Protein AF-A0A7Z8PF73-F1 (afdb_monomer_lite)

pLDDT: mean 78.47, std 12.2, range [41.28, 95.12]

Sequence (136 aa):
MMARQTVSKVTDDDETKKNVRNLKRTASNAASKGEDVADLAYEELLEQFNALKEDFAALSDSLAKAGKQGAEDVAESARQTGRRAAAKANESAEYAVDQVESTLEEAENFARKRPGTALGIAAGAGFLLALVMSRR

Radius of gyration: 37.32 Å; chains: 1; bounding box: 45×56×115 Å

Secondary structure (DSSP, 8-state):
----SSSSTTHHHHHHHHHHHHHHHHHHHHHHHHHHHHHHHHHHHHHHHHHHHHHHHHHHHHHHHHHHHHHHHHHHHHHHHHHHHHHHHHHHGGGSSTTHHHHHHHHHHHHHH-HHHHHHHHHHHHHHHHHHHTT-

Foldseek 3Di:
DDDDDDPPPPVVVVVVVVVVVVVVVVVVVVVVVVVVVVVVVVVVVVVVVVVVVVVVVVVVVVCVVVVVVVCVVVVVVCVVVVVVCVVVCVVCVVPPPVVVPVVVVVLVVCCVVCVPVNVVVVVVVVVVVCVVVVVD

Structure (mmCIF, N/CA/C/O backbone):
data_AF-A0A7Z8PF73-F1
#
_entry.id   AF-A0A7Z8PF73-F1
#
loop_
_atom_site.group_PDB
_atom_site.id
_atom_site.type_symbol
_atom_site.label_atom_id
_atom_site.label_alt_id
_atom_site.label_comp_id
_atom_site.label_asym_id
_atom_site.label_entity_id
_atom_site.label_seq_id
_atom_site.pdbx_PDB_ins_code
_atom_site.Cartn_x
_atom_site.Cartn_y
_atom_site.Cartn_z
_atom_site.occupancy
_atom_site.B_iso_or_equiv
_atom_site.auth_seq_id
_atom_site.auth_comp_id
_atom_site.auth_asym_id
_atom_site.auth_atom_id
_atom_site.pdbx_PDB_model_num
ATOM 1 N N . MET A 1 1 ? 10.972 35.614 -87.950 1.00 41.28 1 MET A N 1
ATOM 2 C CA . MET A 1 1 ? 10.347 35.729 -86.614 1.00 41.28 1 MET A CA 1
ATOM 3 C C . MET A 1 1 ? 10.219 34.332 -86.016 1.00 41.28 1 MET A C 1
ATOM 5 O O . MET A 1 1 ? 9.686 33.466 -86.686 1.00 41.28 1 MET A O 1
ATOM 9 N N . MET A 1 2 ? 10.704 34.160 -84.779 1.00 46.75 2 MET A N 1
ATOM 10 C CA . MET A 1 2 ? 10.283 33.145 -83.793 1.00 46.75 2 MET A CA 1
ATOM 11 C C . MET A 1 2 ? 10.682 31.668 -84.015 1.00 46.75 2 MET A C 1
ATOM 13 O O . MET A 1 2 ? 9.840 30.807 -84.237 1.00 46.75 2 MET A O 1
ATOM 17 N N . ALA A 1 3 ? 11.967 31.356 -83.809 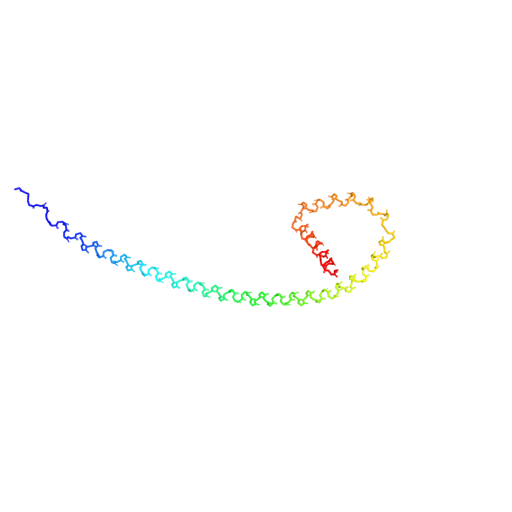1.00 49.75 3 ALA A N 1
ATOM 18 C CA . ALA A 1 3 ? 12.442 30.020 -83.430 1.00 49.75 3 ALA A CA 1
ATOM 19 C C . ALA A 1 3 ? 12.792 30.018 -81.927 1.00 49.75 3 ALA A C 1
ATOM 21 O O . ALA A 1 3 ? 13.917 30.333 -81.549 1.00 49.75 3 ALA A O 1
ATOM 22 N N . ARG A 1 4 ? 11.813 29.745 -81.054 1.00 50.09 4 ARG A N 1
ATOM 23 C CA . ARG A 1 4 ? 12.003 29.584 -79.596 1.00 50.09 4 ARG A CA 1
ATOM 24 C C . ARG A 1 4 ? 10.865 28.747 -78.991 1.00 50.09 4 ARG A C 1
ATOM 26 O O . ARG A 1 4 ? 10.029 29.300 -78.291 1.00 50.09 4 ARG A O 1
ATOM 33 N N . GLN A 1 5 ? 10.789 27.434 -79.244 1.00 53.91 5 GLN A N 1
ATOM 34 C CA . GLN A 1 5 ? 9.903 26.590 -78.412 1.00 53.91 5 GLN A CA 1
ATOM 35 C C . GLN A 1 5 ? 10.165 25.074 -78.406 1.00 53.91 5 GLN A C 1
ATOM 37 O O . GLN A 1 5 ? 9.237 24.299 -78.205 1.00 53.91 5 GLN A O 1
ATOM 42 N N . THR A 1 6 ? 11.400 24.605 -78.599 1.00 48.41 6 THR A N 1
ATOM 43 C CA . THR A 1 6 ? 11.674 23.148 -78.565 1.00 48.41 6 THR A CA 1
ATOM 44 C C . THR A 1 6 ? 12.787 22.719 -77.610 1.00 48.41 6 THR A C 1
ATOM 46 O O . THR A 1 6 ? 12.909 21.531 -77.340 1.00 48.41 6 THR A O 1
ATOM 49 N N . VAL A 1 7 ? 13.540 23.649 -77.013 1.00 49.88 7 VAL A N 1
ATOM 50 C CA . VAL A 1 7 ? 14.694 23.313 -76.149 1.00 49.88 7 VAL A CA 1
ATOM 51 C C . VAL A 1 7 ? 14.331 23.181 -74.657 1.00 49.88 7 VAL A C 1
ATOM 53 O O . VAL A 1 7 ? 15.110 22.638 -73.891 1.00 49.88 7 VAL A O 1
ATOM 56 N N . SER A 1 8 ? 13.132 23.592 -74.222 1.00 49.97 8 SER A N 1
ATOM 57 C CA . SER A 1 8 ? 12.786 23.606 -72.785 1.00 49.97 8 SER A CA 1
ATOM 58 C C . SER A 1 8 ? 12.287 22.269 -72.216 1.00 49.97 8 SER A C 1
ATOM 60 O O . SER A 1 8 ? 12.318 22.097 -71.008 1.00 49.97 8 SER A O 1
ATOM 62 N N . LYS A 1 9 ? 11.811 21.321 -73.040 1.00 51.22 9 LYS A N 1
ATOM 63 C CA . LYS A 1 9 ? 11.143 20.094 -72.542 1.00 51.22 9 LYS A CA 1
ATOM 64 C C . LYS A 1 9 ? 12.068 18.901 -72.276 1.00 51.22 9 LYS A C 1
ATOM 66 O O . LYS A 1 9 ? 11.644 17.962 -71.617 1.00 51.22 9 LYS A O 1
ATOM 71 N N . VAL A 1 10 ? 13.301 18.909 -72.788 1.00 51.28 10 VAL A N 1
ATOM 72 C CA . VAL A 1 10 ? 14.234 17.767 -72.654 1.00 51.28 10 VAL A CA 1
ATOM 73 C C . VAL A 1 10 ? 15.101 17.884 -71.392 1.00 51.28 10 VAL A C 1
ATOM 75 O O . VAL A 1 10 ? 15.525 16.875 -70.844 1.00 51.28 10 VAL A O 1
ATOM 78 N N . THR A 1 11 ? 15.314 19.099 -70.881 1.00 54.81 11 THR A N 1
ATOM 79 C CA . THR A 1 11 ? 16.119 19.373 -69.677 1.00 54.81 11 THR A CA 1
ATOM 80 C C . THR A 1 11 ? 15.361 19.212 -68.356 1.00 54.81 11 THR A C 1
ATOM 82 O O . THR A 1 11 ? 15.981 18.864 -67.356 1.00 54.81 11 THR A O 1
ATOM 85 N N . ASP A 1 12 ? 14.037 19.390 -68.340 1.00 56.31 12 ASP A N 1
ATOM 86 C CA . ASP A 1 12 ? 13.214 19.243 -67.124 1.00 56.31 12 ASP A CA 1
ATOM 87 C C . ASP A 1 12 ? 13.121 17.784 -66.640 1.00 56.31 12 ASP A C 1
ATOM 89 O O . ASP A 1 12 ? 13.087 17.499 -65.441 1.00 56.31 12 ASP A O 1
ATOM 93 N N . ASP A 1 13 ? 13.121 16.824 -67.565 1.00 60.72 13 ASP A N 1
ATOM 94 C CA . ASP A 1 13 ? 12.825 15.423 -67.255 1.00 60.72 13 ASP A CA 1
ATOM 95 C C . ASP A 1 13 ? 14.000 14.706 -66.554 1.00 60.72 13 ASP A C 1
ATOM 97 O O . ASP A 1 13 ? 13.798 13.813 -65.727 1.00 60.72 13 ASP A O 1
ATOM 101 N N . ASP A 1 14 ? 15.240 15.120 -66.831 1.00 62.41 14 ASP A N 1
ATOM 102 C CA . ASP A 1 14 ? 16.452 14.535 -66.241 1.00 62.41 14 ASP A CA 1
ATOM 103 C C . ASP A 1 14 ? 16.793 15.101 -64.855 1.00 62.41 14 ASP A C 1
ATOM 105 O O . ASP A 1 14 ? 17.232 14.346 -63.977 1.00 62.41 14 ASP A O 1
ATOM 109 N N . GLU A 1 15 ? 16.561 16.395 -64.611 1.00 64.12 15 GLU A N 1
ATOM 110 C CA . GLU A 1 15 ? 16.687 16.973 -63.266 1.00 64.12 15 GLU A CA 1
ATOM 111 C C . GLU A 1 15 ? 15.605 16.433 -62.334 1.00 64.12 15 GLU A C 1
ATOM 113 O O . GLU A 1 15 ? 15.910 16.003 -61.219 1.00 64.12 15 GLU A O 1
ATOM 118 N N . THR A 1 16 ? 14.365 16.325 -62.817 1.00 69.12 16 THR A N 1
ATOM 119 C CA . THR A 1 16 ? 13.260 15.752 -62.040 1.00 69.12 16 THR A CA 1
ATOM 120 C C . THR A 1 16 ? 13.555 14.293 -61.665 1.00 69.12 16 THR A C 1
ATOM 122 O O . THR A 1 16 ? 13.428 13.912 -60.500 1.00 69.12 16 THR A O 1
ATOM 125 N N . LYS A 1 17 ? 14.073 13.470 -62.592 1.00 72.44 17 LYS A N 1
ATOM 126 C CA . LYS A 1 17 ? 14.476 12.074 -62.306 1.00 72.44 17 LYS A CA 1
ATOM 127 C C . LYS A 1 17 ? 15.661 11.959 -61.347 1.00 72.44 17 LYS A C 1
ATOM 129 O O . LYS A 1 17 ? 15.772 10.960 -60.627 1.00 72.44 17 LYS A O 1
ATOM 134 N N . LYS A 1 18 ? 16.589 12.920 -61.349 1.00 74.19 18 LYS A N 1
ATOM 135 C CA . LYS A 1 18 ? 17.702 12.963 -60.384 1.00 74.19 18 LYS A CA 1
ATOM 136 C C . LYS A 1 18 ? 17.206 13.374 -58.998 1.00 74.19 18 LYS A C 1
ATOM 138 O O . LYS A 1 18 ? 17.524 12.693 -58.025 1.00 74.19 18 LYS A O 1
ATOM 143 N N . ASN A 1 19 ? 16.353 14.390 -58.919 1.00 75.56 19 ASN A N 1
ATOM 144 C CA . ASN A 1 19 ? 15.776 14.877 -57.669 1.00 75.56 19 ASN A CA 1
ATOM 145 C C . ASN A 1 19 ? 14.888 13.816 -57.007 1.00 75.56 19 ASN A C 1
ATOM 147 O O . ASN A 1 19 ? 15.044 13.547 -55.820 1.00 75.56 19 ASN A O 1
ATOM 151 N N . VAL A 1 20 ? 14.053 13.114 -57.779 1.00 76.06 20 VAL A N 1
ATOM 152 C CA . VAL A 1 20 ? 13.227 11.998 -57.281 1.00 76.06 20 VAL A CA 1
ATOM 153 C C . VAL A 1 20 ? 14.084 10.833 -56.772 1.00 76.06 20 VAL A C 1
ATOM 155 O O . VAL A 1 20 ? 13.771 10.244 -55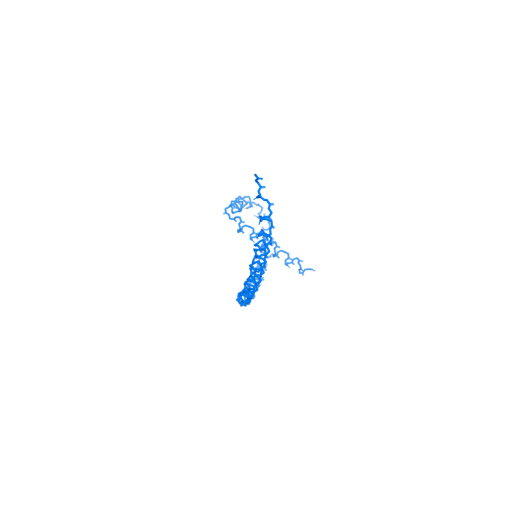.738 1.00 76.06 20 VAL A O 1
ATOM 158 N N . ARG A 1 21 ? 15.200 10.504 -57.439 1.00 78.50 21 ARG A N 1
ATOM 159 C CA . ARG A 1 21 ? 16.131 9.465 -56.956 1.00 78.50 21 ARG A CA 1
ATOM 160 C C . ARG A 1 21 ? 16.846 9.867 -55.672 1.00 78.50 21 ARG A C 1
ATOM 162 O O . ARG A 1 21 ? 16.991 9.027 -54.786 1.00 78.50 21 ARG A O 1
ATOM 169 N N . ASN A 1 22 ? 17.264 11.123 -55.564 1.00 81.06 22 ASN A N 1
ATOM 170 C CA . ASN A 1 22 ? 17.891 11.640 -54.353 1.00 81.06 22 ASN A CA 1
ATOM 171 C C . ASN A 1 22 ? 16.892 11.643 -53.196 1.00 81.06 22 ASN A C 1
ATOM 173 O O . ASN A 1 22 ? 17.206 11.099 -52.147 1.00 81.06 22 ASN A O 1
ATOM 177 N N . LEU A 1 23 ? 15.661 12.110 -53.414 1.00 76.81 23 LEU A N 1
ATOM 178 C CA . LEU A 1 23 ? 14.583 12.048 -52.422 1.00 76.81 23 LEU A CA 1
ATOM 179 C C . LEU A 1 23 ? 14.274 10.611 -51.995 1.00 76.81 23 LEU A C 1
ATOM 181 O O . LEU A 1 23 ? 14.159 10.350 -50.803 1.00 76.81 23 LEU A O 1
ATOM 185 N N . LYS A 1 24 ? 14.213 9.658 -52.934 1.00 77.00 24 LYS A N 1
ATOM 186 C CA . LYS A 1 24 ? 14.009 8.240 -52.610 1.00 77.00 24 LYS A CA 1
ATOM 187 C C . LYS A 1 24 ? 15.156 7.667 -51.771 1.00 77.00 24 LYS A C 1
ATOM 189 O O . LYS A 1 24 ? 14.896 6.905 -50.847 1.00 77.00 24 LYS A O 1
ATOM 194 N N . ARG A 1 25 ? 16.413 8.040 -52.048 1.00 81.12 25 ARG A N 1
ATOM 195 C CA . ARG A 1 25 ? 17.568 7.633 -51.224 1.00 81.12 25 ARG A CA 1
ATOM 196 C C . ARG A 1 25 ? 17.538 8.282 -49.846 1.00 81.12 25 ARG A C 1
ATOM 198 O O . ARG A 1 25 ? 17.761 7.588 -48.865 1.00 81.12 25 ARG A O 1
ATOM 205 N N . THR A 1 26 ? 17.232 9.572 -49.751 1.00 78.44 26 THR A N 1
ATOM 206 C CA . THR A 1 26 ? 17.151 10.272 -48.463 1.00 78.44 26 THR A CA 1
ATOM 207 C C . THR A 1 26 ? 15.999 9.737 -47.616 1.00 78.44 26 THR A C 1
ATOM 209 O O . THR A 1 26 ? 16.186 9.515 -46.427 1.00 78.44 26 THR A O 1
ATOM 212 N N . ALA A 1 27 ? 14.848 9.441 -48.225 1.00 75.56 27 ALA A N 1
ATOM 213 C CA . ALA A 1 27 ? 13.721 8.794 -47.559 1.00 75.56 27 ALA A CA 1
ATOM 214 C C . ALA A 1 27 ? 14.061 7.365 -47.112 1.00 75.56 27 ALA A C 1
ATOM 216 O O . ALA A 1 27 ? 13.760 7.000 -45.984 1.00 75.56 27 ALA A O 1
ATOM 217 N N . SER A 1 28 ? 14.745 6.580 -47.951 1.00 79.50 28 SER A N 1
ATOM 218 C CA . SER A 1 28 ? 15.200 5.232 -47.585 1.00 79.50 28 SER A CA 1
ATOM 219 C C . SER A 1 28 ? 16.205 5.254 -46.432 1.00 79.50 28 SER A C 1
ATOM 221 O O . SER A 1 28 ? 16.110 4.426 -45.538 1.00 79.50 28 SER A O 1
ATOM 223 N N . ASN A 1 29 ? 17.137 6.208 -46.431 1.00 81.88 29 ASN A N 1
ATOM 224 C CA . ASN A 1 29 ? 18.138 6.354 -45.373 1.00 81.88 29 ASN A CA 1
ATOM 225 C C . ASN A 1 29 ? 17.539 6.910 -44.071 1.00 81.88 29 ASN A C 1
ATOM 227 O O . ASN A 1 29 ? 18.029 6.608 -42.987 1.00 81.88 29 ASN A O 1
ATOM 231 N N . ALA A 1 30 ? 16.513 7.762 -44.168 1.00 70.94 30 ALA A N 1
ATOM 232 C CA . ALA A 1 30 ? 15.774 8.258 -43.011 1.00 70.94 30 ALA A CA 1
ATOM 233 C C . ALA A 1 30 ? 14.885 7.162 -42.408 1.00 70.94 30 ALA A C 1
ATOM 235 O O . ALA A 1 30 ? 14.804 7.063 -41.189 1.00 70.94 30 ALA A O 1
ATOM 236 N N . ALA A 1 31 ? 14.273 6.321 -43.248 1.00 74.50 31 ALA A N 1
ATOM 237 C CA . ALA A 1 31 ? 13.508 5.161 -42.808 1.00 74.50 31 ALA A CA 1
ATOM 238 C C . ALA A 1 31 ? 14.406 4.132 -42.106 1.00 74.50 31 ALA A C 1
ATOM 240 O O . ALA A 1 31 ? 14.094 3.745 -40.988 1.00 74.50 31 ALA A O 1
ATOM 241 N N . SER A 1 32 ? 15.558 3.780 -42.692 1.00 77.06 32 SER A N 1
ATOM 242 C CA . SER A 1 32 ? 16.490 2.828 -42.073 1.00 77.06 32 SER A CA 1
ATOM 243 C C . SER A 1 32 ? 17.073 3.354 -40.758 1.00 77.06 32 SER A C 1
ATOM 245 O O . SER A 1 32 ? 17.088 2.638 -39.770 1.00 77.06 32 SER A O 1
ATOM 247 N N . LYS A 1 33 ? 17.460 4.638 -40.689 1.00 78.38 33 LYS A N 1
ATOM 248 C CA . LYS A 1 33 ? 17.891 5.249 -39.419 1.00 78.38 33 LYS A CA 1
ATOM 249 C C . LYS A 1 33 ? 16.779 5.307 -38.373 1.00 78.38 33 LYS A C 1
ATOM 251 O O . LYS A 1 33 ? 17.079 5.270 -37.189 1.00 78.38 33 LYS A O 1
ATOM 256 N N . GLY A 1 34 ? 15.526 5.482 -38.790 1.00 70.19 34 GLY A N 1
ATOM 257 C CA . GLY A 1 34 ? 14.385 5.483 -37.877 1.00 70.19 34 GLY A CA 1
ATOM 258 C C . GLY A 1 34 ? 14.134 4.104 -37.268 1.00 70.19 34 GLY A C 1
ATOM 259 O O . GLY A 1 34 ? 13.837 4.022 -36.082 1.00 70.19 34 GLY A O 1
ATOM 260 N N . GLU A 1 35 ? 14.302 3.050 -38.066 1.00 73.75 35 GLU A N 1
ATOM 261 C CA . GLU A 1 35 ? 14.221 1.650 -37.636 1.00 73.75 35 GLU A CA 1
ATOM 262 C C . GLU A 1 35 ? 15.370 1.299 -36.679 1.00 73.75 35 GLU A C 1
ATOM 264 O O . GLU A 1 35 ? 15.108 0.900 -35.549 1.00 73.75 35 GLU A O 1
ATOM 269 N N . ASP A 1 36 ? 16.617 1.621 -37.042 1.00 76.75 36 ASP A N 1
ATOM 270 C CA . ASP A 1 36 ? 17.789 1.398 -36.180 1.00 76.75 36 ASP A CA 1
ATOM 271 C C . ASP A 1 36 ? 17.669 2.131 -34.826 1.00 76.75 36 ASP A C 1
ATOM 273 O O . ASP A 1 36 ? 18.055 1.613 -33.782 1.00 76.75 36 ASP A O 1
ATOM 277 N N . VAL A 1 37 ? 17.127 3.357 -34.814 1.00 73.94 37 VAL A N 1
ATOM 278 C CA . VAL A 1 37 ? 16.926 4.135 -33.577 1.00 73.94 37 VAL A CA 1
ATOM 279 C C . VAL A 1 37 ? 15.793 3.561 -32.724 1.00 73.94 37 VAL A C 1
ATOM 281 O O . VAL A 1 37 ? 15.886 3.602 -31.498 1.00 73.94 37 VAL A O 1
ATOM 284 N N . ALA A 1 38 ? 14.732 3.039 -33.342 1.00 73.06 38 ALA A N 1
ATOM 285 C CA . ALA A 1 38 ? 13.635 2.403 -32.620 1.00 73.06 38 ALA A CA 1
ATOM 286 C C . ALA A 1 38 ? 14.080 1.086 -31.968 1.00 73.06 38 ALA A C 1
ATOM 288 O O . ALA A 1 38 ? 13.729 0.845 -30.814 1.00 73.06 38 ALA A O 1
ATOM 289 N N . ASP A 1 39 ? 14.893 0.292 -32.665 1.00 75.06 39 ASP A N 1
ATOM 290 C CA . ASP A 1 39 ? 15.447 -0.955 -32.135 1.00 75.06 39 ASP A CA 1
ATOM 291 C C . ASP A 1 39 ? 16.422 -0.690 -30.979 1.00 75.06 39 ASP A C 1
ATOM 293 O O . ASP A 1 39 ? 16.279 -1.289 -29.913 1.00 75.06 39 ASP A O 1
ATOM 297 N N . LEU A 1 40 ? 17.327 0.289 -31.120 1.00 73.81 40 LEU A N 1
ATOM 298 C CA . LEU A 1 40 ? 18.231 0.699 -30.034 1.00 73.81 40 LEU A CA 1
ATOM 299 C C . LEU A 1 40 ? 17.468 1.223 -28.806 1.00 73.81 40 LEU A C 1
ATOM 301 O O . LEU A 1 40 ? 17.807 0.884 -27.673 1.00 73.81 40 LEU A O 1
ATOM 305 N N . ALA A 1 41 ? 16.417 2.024 -29.014 1.00 74.62 41 ALA A N 1
ATOM 306 C CA . ALA A 1 41 ? 15.589 2.533 -27.922 1.00 74.62 41 ALA A CA 1
ATOM 307 C C . ALA A 1 41 ? 14.782 1.419 -27.234 1.00 74.62 41 ALA A C 1
ATOM 309 O O . ALA A 1 41 ? 14.566 1.474 -26.024 1.00 74.62 41 ALA A O 1
ATOM 310 N N . TYR A 1 42 ? 14.330 0.410 -27.983 1.00 78.56 42 TYR A N 1
ATOM 311 C CA . TYR A 1 42 ? 13.615 -0.738 -27.433 1.00 78.56 42 TYR A CA 1
ATOM 312 C C . TYR A 1 42 ? 14.540 -1.662 -26.629 1.00 78.56 42 TYR A C 1
ATOM 314 O O . TYR A 1 42 ? 14.159 -2.097 -25.540 1.00 78.56 42 TYR A O 1
ATOM 322 N N . GLU A 1 43 ? 15.758 -1.919 -27.116 1.00 78.44 43 GLU A N 1
ATOM 323 C CA . GLU A 1 43 ? 16.776 -2.679 -26.380 1.00 78.44 43 GLU A CA 1
ATOM 324 C C . GLU A 1 43 ? 17.170 -1.982 -25.069 1.00 78.44 43 GLU A C 1
ATOM 326 O O . GLU A 1 43 ? 17.172 -2.626 -24.018 1.00 78.44 43 GLU A O 1
ATOM 331 N N . GLU A 1 44 ? 17.396 -0.664 -25.089 1.00 77.25 44 GLU A N 1
ATOM 332 C CA . GLU A 1 44 ? 17.720 0.109 -23.882 1.00 77.25 44 GLU A CA 1
ATOM 333 C C . GLU A 1 44 ? 16.556 0.113 -22.870 1.00 77.25 44 GLU A C 1
ATOM 335 O O . GLU A 1 44 ? 16.761 -0.055 -21.664 1.00 77.25 44 GLU A O 1
ATOM 340 N N . LEU A 1 45 ? 15.310 0.240 -23.342 1.00 78.19 45 LEU A N 1
ATOM 341 C CA . LEU A 1 45 ? 14.127 0.206 -22.477 1.00 78.19 45 LEU A CA 1
ATOM 342 C C . LEU A 1 45 ? 13.914 -1.180 -21.849 1.00 78.19 45 LEU A C 1
ATOM 344 O O . LEU A 1 45 ? 13.497 -1.276 -20.694 1.00 78.19 45 LEU A O 1
ATOM 348 N N . LEU A 1 46 ? 14.202 -2.256 -22.590 1.00 81.75 46 LEU A N 1
ATOM 349 C CA . LEU A 1 46 ? 14.164 -3.624 -22.073 1.00 81.75 46 LEU A CA 1
ATOM 350 C C . LEU A 1 46 ? 15.225 -3.849 -20.998 1.00 81.75 46 LEU A C 1
ATOM 352 O O . LEU A 1 46 ? 14.926 -4.472 -19.980 1.00 81.75 46 LEU A O 1
ATOM 356 N N . GLU A 1 47 ? 16.441 -3.343 -21.196 1.00 82.50 47 GLU A N 1
ATOM 357 C CA . GLU A 1 47 ? 17.512 -3.436 -20.203 1.00 82.50 47 GLU A CA 1
ATOM 358 C C . GLU A 1 47 ? 17.125 -2.712 -18.904 1.00 82.50 47 GLU A C 1
ATOM 360 O O . GLU A 1 47 ? 17.182 -3.299 -17.820 1.00 82.50 47 GLU A O 1
ATOM 365 N N . GLN A 1 48 ? 16.601 -1.486 -19.009 1.00 74.69 48 GLN A N 1
ATOM 366 C CA . GLN A 1 48 ? 16.127 -0.711 -17.857 1.00 74.69 48 GLN A CA 1
ATOM 367 C C . GLN A 1 48 ? 14.908 -1.344 -17.172 1.00 74.69 48 GLN A C 1
ATOM 369 O O . GLN A 1 48 ? 14.814 -1.357 -15.944 1.00 74.69 48 GLN A O 1
ATOM 374 N N . PHE A 1 49 ? 13.972 -1.901 -17.942 1.00 85.31 49 PHE A N 1
ATOM 375 C CA . PHE A 1 49 ? 12.820 -2.611 -17.395 1.00 85.31 49 PHE A CA 1
ATOM 376 C C . PHE A 1 49 ? 13.236 -3.890 -16.662 1.00 85.31 49 PHE A C 1
ATOM 378 O O . PHE A 1 49 ? 12.679 -4.202 -15.610 1.00 85.31 49 PHE A O 1
ATOM 385 N N . ASN A 1 50 ? 14.224 -4.619 -17.185 1.00 81.06 50 ASN A N 1
ATOM 386 C CA . ASN A 1 50 ? 14.759 -5.808 -16.531 1.00 81.06 50 ASN A CA 1
ATOM 387 C C . ASN A 1 50 ? 15.445 -5.458 -15.205 1.00 81.06 50 ASN A C 1
ATOM 389 O O . ASN A 1 50 ? 15.166 -6.122 -14.207 1.00 81.06 50 ASN A O 1
ATOM 393 N N . ALA A 1 51 ? 16.240 -4.385 -15.167 1.00 83.31 51 ALA A N 1
ATOM 394 C CA . ALA A 1 51 ? 16.831 -3.881 -13.927 1.00 83.31 51 ALA A CA 1
ATOM 395 C C . ALA A 1 51 ? 15.749 -3.466 -12.909 1.00 83.31 51 ALA A C 1
ATOM 397 O O . ALA A 1 51 ? 15.759 -3.911 -11.764 1.00 83.31 51 ALA A O 1
ATOM 398 N N . LEU A 1 52 ? 14.737 -2.705 -13.344 1.00 88.00 52 LEU A N 1
ATOM 399 C CA . LEU A 1 52 ? 13.627 -2.291 -12.481 1.00 88.00 52 LEU A CA 1
ATOM 400 C C . LEU A 1 52 ? 12.813 -3.483 -11.959 1.00 88.00 52 LEU A C 1
ATOM 402 O O . LEU A 1 52 ? 12.350 -3.474 -10.820 1.00 88.00 52 LEU A O 1
ATOM 406 N N . LYS A 1 53 ? 12.616 -4.514 -12.783 1.00 89.25 53 LYS A N 1
ATOM 407 C CA . LYS A 1 53 ? 11.932 -5.748 -12.387 1.00 89.25 53 LYS A CA 1
ATOM 408 C C . LYS A 1 53 ? 12.715 -6.492 -11.308 1.00 89.25 53 LYS A C 1
ATOM 410 O O . LYS A 1 53 ? 12.093 -7.026 -10.391 1.00 89.25 53 LYS A O 1
ATOM 415 N N . GLU A 1 54 ? 14.038 -6.544 -11.419 1.00 85.69 54 GLU A N 1
ATOM 416 C CA . GLU A 1 54 ? 14.904 -7.166 -10.417 1.00 85.69 54 GLU A CA 1
ATOM 417 C C . GLU A 1 54 ? 14.840 -6.409 -9.084 1.00 85.69 54 GLU A C 1
ATOM 419 O O . GLU A 1 54 ? 14.549 -7.014 -8.049 1.00 85.69 54 GLU A O 1
ATOM 424 N N . ASP A 1 55 ? 14.963 -5.081 -9.119 1.00 87.44 55 ASP A N 1
ATOM 425 C CA . ASP A 1 55 ? 14.831 -4.227 -7.933 1.00 87.44 55 ASP A CA 1
ATOM 426 C C . ASP A 1 55 ? 13.441 -4.341 -7.294 1.00 87.44 55 ASP A C 1
ATOM 428 O O . ASP A 1 55 ? 13.295 -4.463 -6.074 1.00 87.44 55 ASP A O 1
ATOM 432 N N . PHE A 1 56 ? 12.391 -4.357 -8.118 1.00 88.50 56 PHE A N 1
ATOM 433 C CA . PHE A 1 56 ? 11.019 -4.529 -7.655 1.00 88.50 56 PHE A CA 1
ATOM 434 C C . PHE A 1 56 ? 10.793 -5.912 -7.038 1.00 88.50 56 PHE A C 1
ATOM 436 O O . PHE A 1 56 ? 10.077 -6.025 -6.040 1.00 88.50 56 PHE A O 1
ATOM 443 N N . ALA A 1 57 ? 11.406 -6.964 -7.589 1.00 89.12 57 ALA A N 1
ATOM 444 C CA . ALA A 1 57 ? 11.350 -8.305 -7.021 1.00 89.12 57 ALA A CA 1
ATOM 445 C C . ALA A 1 57 ? 12.061 -8.364 -5.662 1.00 89.12 57 ALA A C 1
ATOM 447 O O . ALA A 1 57 ? 11.500 -8.910 -4.712 1.00 89.12 57 ALA A O 1
ATOM 448 N N . ALA A 1 58 ? 13.237 -7.745 -5.536 1.00 88.75 58 ALA A N 1
ATOM 449 C CA . ALA A 1 58 ? 13.974 -7.668 -4.276 1.00 88.75 58 ALA A CA 1
ATOM 450 C C . ALA A 1 58 ? 13.206 -6.879 -3.198 1.00 88.75 58 ALA A C 1
ATOM 452 O O . ALA A 1 58 ? 13.116 -7.308 -2.039 1.00 88.75 58 ALA A O 1
ATOM 453 N N . LEU A 1 59 ? 12.591 -5.754 -3.578 1.00 91.50 59 LEU A N 1
ATOM 454 C CA . LEU A 1 59 ? 11.742 -4.965 -2.687 1.00 91.50 59 LEU A CA 1
ATOM 455 C C . LEU A 1 59 ? 10.482 -5.738 -2.280 1.00 91.50 59 LEU A C 1
ATOM 457 O O . LEU A 1 59 ? 10.123 -5.749 -1.103 1.00 91.50 59 LEU A O 1
ATOM 461 N N . SER A 1 60 ? 9.833 -6.409 -3.231 1.00 90.06 60 SER A N 1
ATOM 462 C CA . SER A 1 60 ? 8.632 -7.213 -2.982 1.00 90.06 60 SER A CA 1
ATOM 463 C C . SER A 1 60 ? 8.921 -8.400 -2.069 1.00 90.06 60 SER A C 1
ATOM 465 O O . SER A 1 60 ? 8.130 -8.668 -1.171 1.00 90.06 60 SER A O 1
ATOM 467 N N . ASP A 1 61 ? 10.053 -9.083 -2.243 1.00 89.75 61 ASP A N 1
ATOM 468 C CA . ASP A 1 61 ? 10.476 -10.179 -1.365 1.00 89.75 61 ASP A CA 1
ATOM 469 C C . ASP A 1 61 ? 10.775 -9.673 0.053 1.00 89.75 61 ASP A C 1
ATOM 471 O O . ASP A 1 61 ? 10.334 -10.263 1.041 1.00 89.75 61 ASP A O 1
ATOM 475 N N . SER A 1 62 ? 11.440 -8.522 0.169 1.00 88.81 62 SER A N 1
ATOM 476 C CA . SER A 1 62 ? 11.690 -7.872 1.461 1.00 88.81 62 SER A CA 1
ATOM 477 C C . SER A 1 62 ? 10.385 -7.474 2.155 1.00 88.81 62 SER A C 1
ATOM 479 O O . SER A 1 62 ? 10.203 -7.742 3.344 1.00 88.81 62 SER A O 1
ATOM 481 N N . LEU A 1 63 ? 9.445 -6.895 1.406 1.00 89.81 63 LEU A N 1
ATOM 482 C CA . LEU A 1 63 ? 8.125 -6.528 1.904 1.00 89.81 63 LEU A CA 1
ATOM 483 C C . LEU A 1 63 ? 7.289 -7.760 2.266 1.00 89.81 63 LEU A C 1
ATOM 485 O O . LEU A 1 63 ? 6.590 -7.742 3.274 1.00 89.81 63 LEU A O 1
ATOM 489 N N . ALA A 1 64 ? 7.381 -8.846 1.498 1.00 88.00 64 ALA A N 1
ATOM 490 C CA . ALA A 1 64 ? 6.705 -10.103 1.793 1.00 88.00 64 ALA A CA 1
ATOM 491 C C . ALA A 1 64 ? 7.262 -10.751 3.067 1.00 88.00 64 ALA A C 1
ATOM 493 O O . ALA A 1 64 ? 6.492 -11.221 3.903 1.00 88.00 64 ALA A O 1
ATOM 494 N N . LYS A 1 65 ? 8.586 -10.733 3.259 1.00 87.31 65 LYS A N 1
ATOM 495 C CA . LYS A 1 65 ? 9.246 -11.216 4.481 1.00 87.31 65 LYS A CA 1
ATOM 496 C C . LYS A 1 65 ? 8.853 -10.385 5.700 1.00 87.31 65 LYS A C 1
ATOM 498 O O . LYS A 1 65 ? 8.408 -10.958 6.694 1.00 87.31 65 LYS A O 1
ATOM 503 N N . ALA A 1 66 ? 8.952 -9.059 5.606 1.00 87.31 66 ALA A N 1
ATOM 504 C CA . ALA A 1 66 ? 8.543 -8.147 6.672 1.00 87.31 66 ALA A CA 1
ATOM 505 C C . ALA A 1 66 ? 7.041 -8.273 6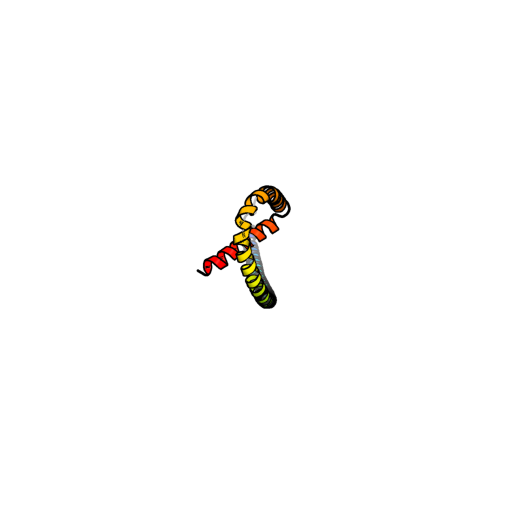.976 1.00 87.31 66 ALA A C 1
ATOM 507 O O . ALA A 1 66 ? 6.634 -8.336 8.134 1.00 87.31 66 ALA A O 1
ATOM 508 N N . GLY A 1 67 ? 6.218 -8.384 5.932 1.00 86.06 67 GLY A N 1
ATOM 509 C CA . GLY A 1 67 ? 4.781 -8.596 6.037 1.00 86.06 67 GLY A CA 1
ATOM 510 C C . GLY A 1 67 ? 4.435 -9.927 6.697 1.00 86.06 67 GLY A C 1
ATOM 511 O O . GLY A 1 67 ? 3.541 -9.962 7.532 1.00 86.06 67 GLY A O 1
ATOM 512 N N . LYS A 1 68 ? 5.157 -11.011 6.387 1.00 85.06 68 LYS A N 1
ATOM 513 C CA . LYS A 1 68 ? 4.958 -12.322 7.019 1.00 85.06 68 LYS A CA 1
ATOM 514 C C . LYS A 1 68 ? 5.319 -12.298 8.504 1.00 85.06 68 LYS A C 1
ATOM 516 O O . LYS A 1 68 ? 4.531 -12.781 9.308 1.00 85.06 68 LYS A O 1
ATOM 521 N N . GLN A 1 69 ? 6.459 -11.704 8.860 1.00 83.56 69 GLN A N 1
ATOM 522 C CA . GLN A 1 69 ? 6.868 -11.541 10.260 1.00 83.56 69 GLN A CA 1
ATOM 523 C C . GLN A 1 69 ? 5.842 -10.709 11.039 1.00 83.56 69 GLN A C 1
ATOM 525 O O . GLN A 1 69 ? 5.321 -11.160 12.054 1.00 83.56 69 GLN A O 1
ATOM 530 N N . GLY A 1 70 ? 5.452 -9.548 10.503 1.00 84.31 70 GLY A N 1
ATOM 531 C CA . GLY A 1 70 ? 4.417 -8.718 11.118 1.00 84.31 70 GLY A CA 1
ATOM 532 C C . GLY A 1 70 ? 3.057 -9.419 11.194 1.00 84.31 70 GLY A C 1
ATOM 533 O O . GLY A 1 70 ? 2.342 -9.268 12.179 1.00 84.31 70 GLY A O 1
ATOM 534 N N . ALA A 1 71 ? 2.689 -10.216 10.189 1.00 82.25 71 ALA A N 1
ATOM 535 C CA . ALA A 1 71 ? 1.432 -10.959 10.186 1.00 82.25 71 ALA A CA 1
ATOM 536 C C . ALA A 1 71 ? 1.382 -12.041 11.272 1.00 82.25 71 ALA A C 1
ATOM 538 O O . ALA A 1 71 ? 0.309 -12.269 11.827 1.00 82.25 71 ALA A O 1
ATOM 539 N N . GLU A 1 72 ? 2.501 -12.695 11.588 1.00 81.69 72 GLU A N 1
ATOM 540 C CA . GLU A 1 72 ? 2.580 -13.676 12.676 1.00 81.69 72 GLU A CA 1
ATOM 541 C C . GLU A 1 72 ? 2.353 -13.000 14.042 1.00 81.69 72 GLU A C 1
ATOM 543 O O . GLU A 1 72 ? 1.457 -13.418 14.785 1.00 81.69 72 GLU A O 1
ATOM 548 N N . ASP A 1 73 ? 3.040 -11.885 14.307 1.00 83.00 73 ASP A N 1
ATOM 549 C CA . ASP A 1 73 ? 2.888 -11.090 15.538 1.00 83.00 73 ASP A CA 1
ATOM 550 C C . ASP A 1 73 ? 1.470 -10.509 15.687 1.00 83.00 73 ASP A C 1
ATOM 552 O O . ASP A 1 73 ? 0.839 -10.547 16.756 1.00 83.00 73 ASP A O 1
ATOM 556 N N . VAL A 1 74 ? 0.930 -9.984 14.582 1.00 83.50 74 VAL A N 1
ATOM 557 C CA . VAL A 1 74 ? -0.434 -9.453 14.525 1.00 83.50 74 VAL A CA 1
ATOM 558 C C . VAL A 1 74 ? -1.447 -10.575 14.712 1.00 83.50 74 VAL A C 1
ATOM 560 O O . VAL A 1 74 ? -2.432 -10.370 15.413 1.00 83.50 74 VAL A O 1
ATOM 563 N N . ALA A 1 75 ? -1.237 -11.766 14.147 1.00 82.94 75 ALA A N 1
ATOM 564 C CA . ALA A 1 75 ? -2.164 -12.884 14.301 1.00 82.94 75 ALA A CA 1
ATOM 565 C C . ALA A 1 75 ? -2.250 -13.369 15.754 1.00 82.94 75 ALA A C 1
ATOM 567 O O . ALA A 1 75 ? -3.347 -13.681 16.230 1.00 82.94 75 ALA A O 1
ATOM 568 N N . GLU A 1 76 ? -1.131 -13.419 16.477 1.00 83.81 76 GLU A N 1
ATOM 569 C CA . GLU A 1 76 ? -1.127 -13.761 17.901 1.00 83.81 76 GLU A CA 1
ATOM 570 C C . GLU A 1 76 ? -1.862 -12.700 18.735 1.00 83.81 76 GLU A C 1
ATOM 572 O O . GLU A 1 76 ? -2.798 -13.019 19.482 1.00 83.81 76 GLU A O 1
ATOM 577 N N . SER A 1 77 ? -1.529 -11.426 18.519 1.00 84.75 77 SER A N 1
ATOM 578 C CA . SER A 1 77 ? -2.172 -10.290 19.191 1.00 84.75 77 SER A CA 1
ATOM 579 C C . SER A 1 77 ? -3.668 -10.189 18.872 1.00 84.75 77 SER A C 1
ATOM 581 O O . SER A 1 77 ? -4.489 -9.931 19.759 1.00 84.75 77 SER A O 1
ATOM 583 N N . ALA A 1 78 ? -4.054 -10.453 17.622 1.00 83.38 78 ALA A N 1
ATOM 584 C CA . ALA A 1 78 ? -5.437 -10.456 17.162 1.00 83.38 78 ALA A CA 1
ATOM 585 C C . ALA A 1 78 ? -6.234 -11.610 17.774 1.00 83.38 78 ALA A C 1
ATOM 587 O O . ALA A 1 78 ? -7.390 -11.416 18.142 1.00 83.38 78 ALA A O 1
ATOM 588 N N . ARG A 1 79 ? -5.640 -12.798 17.960 1.00 82.81 79 ARG A N 1
ATOM 589 C CA . ARG A 1 79 ? -6.297 -13.909 18.674 1.00 82.81 79 ARG A CA 1
ATOM 590 C C . ARG A 1 79 ? -6.560 -13.558 20.135 1.00 82.81 79 ARG A C 1
ATOM 592 O O . ARG A 1 79 ? -7.655 -13.821 20.634 1.00 82.81 79 ARG A O 1
ATOM 599 N N . GLN A 1 80 ? -5.584 -12.967 20.823 1.00 85.38 80 GLN A N 1
ATOM 600 C CA . GLN A 1 80 ? -5.743 -12.580 22.226 1.00 85.38 80 GLN A CA 1
ATOM 601 C C . GLN A 1 80 ? -6.771 -11.450 22.383 1.00 85.38 80 GLN A C 1
ATOM 603 O O . GLN A 1 80 ? -7.673 -11.537 23.220 1.00 85.38 80 GLN A O 1
ATOM 608 N N . THR A 1 81 ? -6.673 -10.421 21.542 1.00 86.00 81 THR A N 1
ATOM 609 C CA . THR A 1 81 ? -7.607 -9.289 21.518 1.00 86.00 81 THR A CA 1
ATOM 610 C C . THR A 1 81 ? -9.005 -9.733 21.113 1.00 86.00 81 THR A C 1
ATOM 612 O O . THR A 1 81 ? -9.966 -9.359 21.770 1.00 86.00 81 THR A O 1
ATOM 615 N N . GLY A 1 82 ? -9.133 -10.599 20.108 1.00 82.12 82 GLY A N 1
ATOM 616 C CA . GLY A 1 82 ? -10.413 -11.129 19.644 1.00 82.12 82 GLY A CA 1
ATOM 617 C C . GLY A 1 82 ? -11.162 -11.894 20.734 1.00 82.12 82 GLY A C 1
ATOM 618 O O . GLY A 1 82 ? -12.360 -11.694 20.903 1.00 82.12 82 GLY A O 1
ATOM 619 N N . ARG A 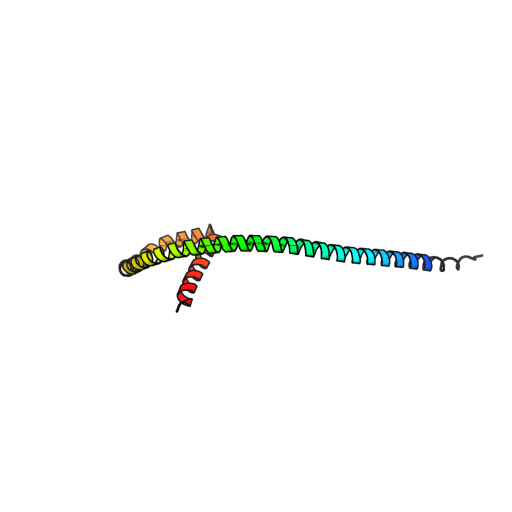1 83 ? -10.462 -12.697 21.548 1.00 82.00 83 ARG A N 1
ATOM 620 C CA . ARG A 1 83 ? -11.071 -13.372 22.710 1.00 82.00 83 ARG A CA 1
ATOM 621 C C . ARG A 1 83 ? -11.581 -12.377 23.756 1.00 82.00 83 ARG A C 1
ATOM 623 O O . ARG A 1 83 ? -12.684 -12.544 24.265 1.00 82.00 83 ARG A O 1
ATOM 630 N N . ARG A 1 84 ? -10.800 -11.333 24.057 1.00 82.38 84 ARG A N 1
ATOM 631 C CA . ARG A 1 84 ? -11.192 -10.273 25.006 1.00 82.38 84 ARG A CA 1
ATOM 632 C C . ARG A 1 84 ? -12.355 -9.433 24.477 1.00 82.38 84 ARG A C 1
ATOM 634 O O . ARG A 1 84 ? -13.277 -9.132 25.225 1.00 82.38 84 ARG A O 1
ATOM 641 N N . ALA A 1 85 ? -12.324 -9.087 23.195 1.00 80.81 85 ALA A N 1
ATOM 642 C CA . ALA A 1 85 ? -13.375 -8.339 22.524 1.00 80.81 85 ALA A CA 1
ATOM 643 C C . ALA A 1 85 ? -14.676 -9.143 22.467 1.00 80.81 85 ALA A C 1
ATOM 645 O O . ALA A 1 85 ? -15.720 -8.592 22.778 1.00 80.81 85 ALA A O 1
ATOM 646 N N . ALA A 1 86 ? -14.624 -10.444 22.166 1.00 79.12 86 ALA A N 1
ATOM 647 C CA . ALA A 1 86 ? -15.800 -11.312 22.201 1.00 79.12 86 ALA A CA 1
ATOM 648 C C . ALA A 1 86 ? -16.418 -11.392 23.608 1.00 79.12 86 ALA A C 1
ATOM 650 O O . ALA A 1 86 ? -17.634 -11.307 23.748 1.00 79.12 86 ALA A O 1
ATOM 651 N N . ALA A 1 87 ? -15.588 -11.492 24.653 1.00 79.25 87 ALA A N 1
ATOM 652 C CA . ALA A 1 8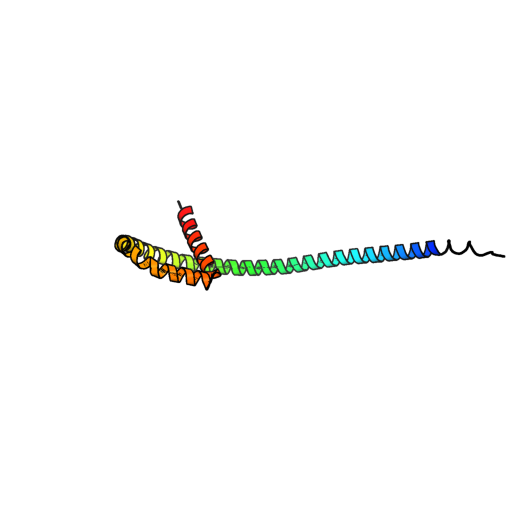7 ? -16.064 -11.472 26.035 1.00 79.25 87 ALA A CA 1
ATOM 653 C C . ALA A 1 87 ? -16.731 -10.131 26.400 1.00 79.25 87 ALA A C 1
ATOM 655 O O . ALA A 1 87 ? -17.817 -10.128 26.967 1.00 79.25 87 ALA A O 1
ATOM 656 N N . LYS A 1 88 ? -16.119 -9.002 26.017 1.00 80.19 88 LYS A N 1
ATOM 657 C CA . LYS A 1 88 ? -16.621 -7.651 26.319 1.00 80.19 88 LYS A CA 1
ATOM 658 C C . LYS A 1 88 ? -17.822 -7.234 25.461 1.00 80.19 88 LYS A C 1
ATOM 660 O O . LYS A 1 88 ? -18.688 -6.505 25.932 1.00 80.19 88 LYS A O 1
ATOM 665 N N . ALA A 1 89 ? -17.902 -7.696 24.215 1.00 71.69 89 ALA A N 1
ATOM 666 C CA . ALA A 1 89 ? -19.013 -7.411 23.309 1.00 71.69 89 ALA A CA 1
ATOM 667 C C . ALA A 1 89 ? -20.338 -7.975 23.838 1.00 71.69 89 ALA A C 1
ATOM 669 O O . ALA A 1 89 ? -21.357 -7.298 23.742 1.00 71.69 89 ALA A O 1
ATOM 670 N N . ASN A 1 90 ? -20.305 -9.154 24.468 1.00 70.12 90 ASN A N 1
ATOM 671 C CA . ASN A 1 90 ? -21.473 -9.719 25.151 1.00 70.12 90 ASN A CA 1
ATOM 672 C C . ASN A 1 90 ? -21.974 -8.836 26.308 1.00 70.12 90 ASN A C 1
ATOM 674 O O . ASN A 1 90 ? -23.139 -8.920 26.670 1.00 70.12 90 ASN A O 1
ATOM 678 N N . GLU A 1 91 ? -21.107 -7.998 26.877 1.00 71.31 91 GLU A N 1
ATOM 679 C CA . GLU A 1 91 ? -21.393 -7.163 28.048 1.00 71.31 91 GLU A CA 1
ATOM 680 C C . GLU A 1 91 ? -21.738 -5.708 27.670 1.00 71.31 91 GLU A C 1
ATOM 682 O O . GLU A 1 91 ? -22.400 -5.006 28.423 1.00 71.31 91 GLU A O 1
ATOM 687 N N . SER A 1 92 ? -21.293 -5.237 26.498 1.00 66.88 92 SER A N 1
ATOM 688 C CA . SER A 1 92 ? -21.317 -3.809 26.121 1.00 66.88 92 SER A CA 1
ATOM 689 C C . SER A 1 92 ? -22.298 -3.458 24.996 1.00 66.88 92 SER A C 1
ATOM 691 O O . SER A 1 92 ? -22.404 -2.286 24.637 1.00 66.88 92 SER A O 1
ATOM 693 N N . ALA A 1 93 ? -22.998 -4.440 24.418 1.00 63.66 93 ALA A N 1
ATOM 694 C CA . ALA A 1 93 ? -23.903 -4.223 23.284 1.00 63.66 93 ALA A CA 1
ATOM 695 C C . ALA A 1 93 ? -25.021 -3.199 23.577 1.00 63.66 93 ALA A C 1
ATOM 697 O O . ALA A 1 93 ? -25.448 -2.492 22.668 1.00 63.66 93 ALA A O 1
ATOM 698 N N . GLU A 1 94 ? -25.444 -3.065 24.837 1.00 63.22 94 GLU A N 1
ATOM 699 C CA . GLU A 1 94 ? -26.495 -2.125 25.253 1.00 63.22 94 GLU A CA 1
ATOM 700 C C . GLU A 1 94 ? -26.028 -0.658 25.344 1.00 63.22 94 GLU A C 1
ATOM 702 O O . GLU A 1 94 ? -26.855 0.242 25.262 1.00 63.22 94 GLU A O 1
ATOM 707 N N . TYR A 1 95 ? -24.720 -0.387 25.433 1.00 64.38 95 TYR A N 1
ATOM 708 C CA . TYR A 1 95 ? -24.175 0.973 25.615 1.00 64.38 95 TYR A CA 1
ATOM 709 C C . TYR A 1 95 ? -23.698 1.644 24.320 1.00 64.38 95 TYR A C 1
ATOM 711 O O . TYR A 1 95 ? -23.256 2.792 24.336 1.00 64.38 95 TYR A O 1
ATOM 719 N N . ALA A 1 96 ? -23.737 0.935 23.191 1.00 65.38 96 ALA A N 1
ATOM 720 C CA . ALA A 1 96 ? -23.099 1.397 21.964 1.00 65.38 96 ALA A CA 1
ATOM 721 C C . ALA A 1 96 ? -23.897 2.479 21.221 1.00 65.38 96 ALA A C 1
ATOM 723 O O . ALA A 1 96 ? -23.296 3.264 20.499 1.00 65.38 96 ALA A O 1
ATOM 724 N N . VAL A 1 97 ? -25.223 2.524 21.377 1.00 62.97 97 VAL A N 1
ATOM 725 C CA . VAL A 1 97 ? -26.106 3.340 20.523 1.00 62.97 97 VAL A CA 1
ATOM 726 C C . VAL A 1 97 ? -25.961 4.842 20.800 1.00 62.97 97 VAL A C 1
ATOM 728 O O . VAL A 1 97 ? -25.852 5.618 19.854 1.00 62.97 97 VAL A O 1
ATOM 731 N N . ASP A 1 98 ? -25.847 5.249 22.066 1.00 65.75 98 ASP A N 1
ATOM 732 C CA . ASP A 1 98 ? -25.831 6.672 22.450 1.00 65.75 98 ASP A CA 1
ATOM 733 C C . ASP A 1 98 ? -24.518 7.397 22.106 1.00 65.75 98 ASP A C 1
ATOM 735 O O . ASP A 1 98 ? -24.471 8.624 22.059 1.00 65.75 98 ASP A O 1
ATOM 739 N N . GLN A 1 99 ? -23.435 6.666 21.826 1.00 68.81 99 GLN A N 1
ATOM 740 C CA . GLN A 1 99 ? -22.124 7.266 21.545 1.00 68.81 99 GLN A CA 1
ATOM 741 C C . GLN A 1 99 ? -21.886 7.555 20.050 1.00 68.81 99 GLN A C 1
ATOM 743 O O . GLN A 1 99 ? -20.902 8.210 19.689 1.00 68.81 99 GLN A O 1
ATOM 748 N N . VAL A 1 100 ? -22.775 7.072 19.175 1.00 69.94 100 VAL A N 1
ATOM 749 C CA . VAL A 1 100 ? -22.577 7.057 17.716 1.00 69.94 100 VAL A CA 1
ATOM 750 C C . VAL A 1 100 ? -22.777 8.432 17.080 1.00 69.94 100 VAL A C 1
ATOM 752 O O . VAL A 1 100 ? -22.034 8.786 16.166 1.00 69.94 100 VAL A O 1
ATOM 755 N N . GLU A 1 101 ? -23.725 9.241 17.561 1.00 70.62 101 GLU A N 1
ATOM 756 C CA . GLU A 1 101 ? -24.034 10.534 16.927 1.00 70.62 101 GLU A CA 1
ATOM 757 C C . GLU A 1 101 ? -22.832 11.484 16.915 1.00 70.62 101 GLU A C 1
ATOM 759 O O . GLU A 1 101 ? -22.498 12.042 15.870 1.00 70.62 101 GLU A O 1
ATOM 764 N N . SER A 1 102 ? -22.107 11.604 18.032 1.00 72.25 102 SER A N 1
ATOM 765 C CA . SER A 1 102 ? -20.949 12.503 18.113 1.00 72.25 102 SER A CA 1
ATOM 766 C C . SER A 1 102 ? -19.745 12.013 17.303 1.00 72.25 102 SER A C 1
ATOM 768 O O . SER A 1 102 ? -18.896 12.808 16.910 1.00 72.25 102 SER A O 1
ATOM 770 N N . THR A 1 103 ? -19.639 10.704 17.059 1.00 77.62 103 THR A N 1
ATOM 771 C CA . THR A 1 103 ? -18.517 10.120 16.306 1.00 77.62 103 THR A CA 1
ATOM 772 C C . THR A 1 103 ? -18.740 10.154 14.797 1.00 77.62 103 THR A C 1
ATOM 774 O O . THR A 1 103 ? -17.771 10.248 14.041 1.00 77.62 103 THR A O 1
ATOM 777 N N . LEU A 1 104 ? -19.993 10.130 14.337 1.00 78.81 104 LEU A N 1
ATOM 778 C CA . LEU A 1 104 ? -20.321 10.249 12.914 1.00 78.81 104 LEU A CA 1
ATOM 779 C C . LEU A 1 104 ? -19.933 11.616 12.341 1.00 78.81 104 LEU A C 1
ATOM 781 O O . LEU A 1 104 ? -19.354 11.686 11.255 1.00 78.81 104 LEU A O 1
ATOM 785 N N . GLU A 1 105 ? -20.183 12.690 13.088 1.00 83.69 105 GLU A N 1
ATOM 786 C CA . GLU A 1 105 ? -19.864 14.055 12.654 1.00 83.69 105 GLU A CA 1
ATOM 787 C C . GLU A 1 105 ? -18.343 14.267 12.502 1.00 83.69 105 GLU A C 1
ATOM 789 O O . GLU A 1 105 ? -17.854 14.941 11.587 1.00 83.69 105 GLU A O 1
ATOM 794 N N . GLU A 1 106 ? -17.553 13.620 13.359 1.00 84.62 106 GLU A N 1
ATOM 795 C CA . GLU A 1 106 ? -16.096 13.636 13.267 1.00 84.62 106 GLU A CA 1
ATOM 796 C C . GLU A 1 106 ? -15.578 12.770 12.106 1.00 84.62 106 GLU A C 1
ATOM 798 O O . GLU A 1 106 ? -14.645 13.171 11.401 1.00 84.62 106 GLU A O 1
ATOM 803 N N . ALA A 1 107 ? -16.223 11.631 11.837 1.00 85.31 107 ALA A N 1
ATOM 804 C CA . ALA A 1 107 ? -15.902 10.767 10.703 1.00 85.31 107 ALA A CA 1
ATOM 805 C C . ALA A 1 107 ? -16.161 11.452 9.348 1.00 85.31 107 ALA A C 1
ATOM 807 O O . ALA A 1 107 ? -15.326 11.354 8.443 1.00 85.31 107 ALA A O 1
ATOM 808 N N . GLU A 1 108 ? -17.258 12.204 9.204 1.00 85.94 108 GLU A N 1
ATOM 809 C CA . GLU A 1 108 ? -17.514 13.012 8.002 1.00 85.94 108 GLU A CA 1
ATOM 810 C C . GLU A 1 108 ? -16.442 14.085 7.798 1.00 85.94 108 GLU A C 1
ATOM 812 O O . GLU A 1 108 ? -15.900 14.255 6.698 1.00 85.94 108 GLU A O 1
ATOM 817 N N . ASN A 1 109 ? -16.094 14.796 8.871 1.00 90.50 109 ASN A N 1
ATOM 818 C CA . ASN A 1 109 ? -15.038 15.798 8.834 1.00 90.50 109 ASN A CA 1
ATOM 819 C C . ASN A 1 109 ? -13.678 15.180 8.484 1.00 90.50 109 ASN A C 1
ATOM 821 O O . ASN A 1 109 ? -12.90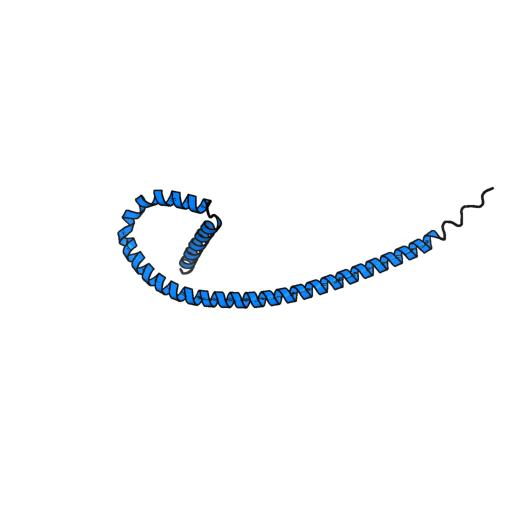3 15.778 7.732 1.00 90.50 109 ASN A O 1
ATOM 825 N N . PHE A 1 110 ? -13.388 13.978 8.980 1.00 91.19 110 PHE A N 1
ATOM 826 C CA . PHE A 1 110 ? -12.182 13.232 8.637 1.00 91.19 110 PHE A CA 1
ATOM 827 C C . PHE A 1 110 ? -12.154 12.841 7.157 1.00 91.19 110 PHE A C 1
ATOM 829 O O . PHE A 1 110 ? -11.161 13.110 6.478 1.00 91.19 110 PHE A O 1
ATOM 836 N N . ALA A 1 111 ? -13.247 12.276 6.634 1.00 89.69 111 ALA A N 1
ATOM 837 C CA . ALA A 1 111 ? -13.357 11.894 5.229 1.00 89.69 111 ALA A CA 1
ATOM 838 C C . ALA A 1 111 ? -13.164 13.095 4.293 1.00 89.69 111 ALA A C 1
ATOM 840 O O . ALA A 1 111 ? -12.470 12.993 3.280 1.00 89.69 111 ALA A O 1
ATOM 841 N N . ARG A 1 112 ? -13.697 14.260 4.677 1.00 93.19 112 ARG A N 1
ATOM 842 C CA . ARG A 1 112 ? -13.538 15.515 3.933 1.00 93.19 112 ARG A CA 1
ATOM 843 C C . ARG A 1 112 ? -12.109 16.064 3.990 1.00 93.19 112 ARG A C 1
ATOM 845 O O . ARG A 1 112 ? -11.604 16.549 2.982 1.00 93.19 112 ARG A O 1
ATOM 852 N N . LYS A 1 113 ? -11.447 15.991 5.151 1.00 95.12 113 LYS A N 1
ATOM 853 C CA . LYS A 1 113 ? -10.068 16.482 5.347 1.00 95.12 113 LYS A CA 1
ATOM 854 C C . LYS A 1 113 ? -9.016 15.565 4.720 1.00 95.12 113 LYS A C 1
ATOM 856 O O . LYS A 1 113 ? -7.954 16.043 4.326 1.00 95.12 113 LYS A O 1
ATOM 861 N N . ARG A 1 114 ? -9.266 14.252 4.677 1.00 90.62 114 ARG A N 1
ATOM 862 C CA . ARG A 1 114 ? -8.306 13.226 4.236 1.00 90.62 114 ARG A CA 1
ATOM 863 C C . ARG A 1 114 ? -8.985 12.157 3.368 1.00 90.62 114 ARG A C 1
ATOM 865 O O . ARG A 1 114 ? -9.075 10.999 3.786 1.00 90.62 114 ARG A O 1
ATOM 872 N N . PRO A 1 115 ? -9.406 12.504 2.139 1.00 88.38 115 PRO A N 1
ATOM 873 C CA . PRO A 1 115 ? -10.153 11.587 1.277 1.00 88.38 115 PRO A CA 1
ATOM 874 C C . PRO A 1 115 ? -9.372 10.303 0.960 1.00 88.38 115 PRO A C 1
ATOM 876 O O . PRO A 1 115 ? -9.938 9.214 0.995 1.00 88.38 115 PRO A O 1
ATOM 879 N N . GLY A 1 116 ? -8.055 10.398 0.737 1.00 94.81 116 GLY A N 1
ATOM 880 C CA . GLY A 1 116 ? -7.212 9.225 0.473 1.00 94.81 116 GLY A CA 1
ATOM 881 C C . GLY A 1 116 ? -7.112 8.263 1.661 1.00 94.81 116 GLY A C 1
ATOM 882 O O . GLY A 1 116 ? -7.196 7.051 1.483 1.00 94.81 116 GLY A O 1
ATOM 883 N N . THR A 1 117 ? -6.991 8.782 2.887 1.00 94.12 117 THR A N 1
ATOM 884 C CA . THR A 1 117 ? -6.940 7.938 4.092 1.00 94.12 117 THR A CA 1
ATOM 885 C C . THR A 1 117 ? -8.286 7.277 4.357 1.00 94.12 117 THR A C 1
ATOM 887 O O . THR A 1 117 ? -8.322 6.092 4.672 1.00 94.12 117 THR A O 1
ATOM 890 N N . ALA A 1 118 ? -9.390 8.008 4.187 1.00 92.31 118 ALA A N 1
ATOM 891 C CA . ALA A 1 118 ? -10.730 7.452 4.339 1.00 92.31 118 ALA A CA 1
ATOM 892 C C . ALA A 1 118 ? -11.001 6.322 3.332 1.00 92.31 118 ALA A C 1
ATOM 894 O O . ALA A 1 118 ? -11.463 5.251 3.725 1.00 92.31 118 ALA A O 1
ATOM 895 N N . LEU A 1 119 ? -10.630 6.513 2.060 1.00 93.31 119 LEU A N 1
ATOM 896 C CA . LEU A 1 119 ? -10.699 5.459 1.042 1.00 93.31 119 LEU A CA 1
ATOM 897 C C . LEU A 1 119 ? -9.833 4.250 1.409 1.00 93.31 119 LEU A C 1
ATOM 899 O O . LEU A 1 119 ? -10.287 3.115 1.282 1.00 93.31 119 LEU A O 1
ATOM 903 N N . GLY A 1 120 ? -8.617 4.481 1.910 1.00 94.19 120 GLY A N 1
ATOM 904 C CA . GLY A 1 120 ? -7.731 3.414 2.370 1.00 94.19 120 GLY A CA 1
ATOM 905 C C . GLY A 1 120 ? -8.323 2.605 3.527 1.00 94.19 120 GLY A C 1
ATOM 906 O O . GLY A 1 120 ? -8.275 1.378 3.500 1.00 94.19 120 GLY A O 1
ATOM 907 N N . ILE A 1 121 ? -8.939 3.273 4.508 1.00 92.44 121 ILE A N 1
ATOM 908 C CA . ILE A 1 121 ? -9.626 2.608 5.624 1.00 92.44 121 ILE A CA 1
ATOM 909 C C . ILE A 1 121 ? -10.814 1.789 5.111 1.00 92.44 121 ILE A C 1
ATOM 911 O O . ILE A 1 121 ? -10.951 0.630 5.494 1.00 92.44 121 ILE A O 1
ATOM 915 N N . ALA A 1 122 ? -11.644 2.348 4.225 1.00 91.56 122 ALA A N 1
ATOM 916 C CA . ALA A 1 122 ? -12.795 1.643 3.662 1.00 91.56 122 ALA A CA 1
ATOM 917 C C . ALA A 1 122 ? -12.371 0.398 2.864 1.00 91.56 122 ALA A C 1
ATOM 919 O O . ALA A 1 122 ? -12.900 -0.693 3.084 1.00 91.56 122 ALA A O 1
ATOM 920 N N . ALA A 1 123 ? -11.373 0.541 1.988 1.00 95.06 123 ALA A N 1
ATOM 921 C CA . ALA A 1 123 ? -10.819 -0.567 1.219 1.00 95.06 123 ALA A CA 1
ATOM 922 C C . ALA A 1 123 ? -10.185 -1.630 2.131 1.00 95.06 123 ALA A C 1
ATOM 924 O O . ALA A 1 123 ? -10.416 -2.822 1.938 1.00 95.06 123 ALA A O 1
ATOM 925 N N . GLY A 1 124 ? -9.444 -1.210 3.161 1.00 93.19 124 GLY A N 1
ATOM 926 C CA . GLY A 1 124 ? -8.840 -2.107 4.144 1.00 93.19 124 GLY A CA 1
ATOM 927 C C . GLY A 1 124 ? -9.882 -2.881 4.954 1.00 93.19 124 GLY A C 1
ATOM 928 O O . GLY A 1 124 ? -9.798 -4.103 5.057 1.00 93.19 124 GLY A O 1
ATOM 929 N N . ALA A 1 125 ? -10.902 -2.199 5.478 1.00 93.38 125 ALA A N 1
ATOM 930 C CA . ALA A 1 125 ? -11.983 -2.829 6.232 1.00 93.38 125 ALA A CA 1
ATOM 931 C C . ALA A 1 125 ? -12.772 -3.826 5.367 1.00 93.38 125 ALA A C 1
ATOM 933 O O . ALA A 1 125 ? -13.002 -4.961 5.788 1.00 93.38 125 ALA A O 1
ATOM 934 N N . GLY A 1 126 ? -13.126 -3.437 4.138 1.00 90.00 126 GLY A N 1
ATOM 935 C CA . GLY A 1 126 ? -13.798 -4.316 3.180 1.00 90.00 126 GLY A CA 1
ATOM 936 C C . GLY A 1 126 ? -12.958 -5.540 2.813 1.00 90.00 126 GLY A C 1
ATOM 937 O O . GLY A 1 126 ? -13.477 -6.654 2.788 1.00 90.00 126 GLY A O 1
ATOM 938 N N . PHE A 1 127 ? -11.652 -5.363 2.603 1.00 93.94 127 PHE A N 1
ATOM 939 C CA . PHE A 1 127 ? -10.731 -6.463 2.319 1.00 93.94 127 PHE A CA 1
ATOM 940 C C . PHE A 1 127 ? -10.629 -7.456 3.484 1.00 93.94 127 PHE A C 1
ATOM 942 O O . PHE A 1 127 ? -10.698 -8.664 3.267 1.00 93.94 127 PHE A O 1
ATOM 949 N N . LEU A 1 128 ? -10.520 -6.970 4.726 1.00 90.19 128 LEU A N 1
ATOM 950 C CA . LEU A 1 128 ? -10.491 -7.832 5.912 1.00 90.19 128 LEU A CA 1
ATOM 951 C C . LEU A 1 128 ? -11.796 -8.624 6.074 1.00 90.19 128 LEU A C 1
ATOM 953 O O . LEU A 1 128 ? -11.755 -9.826 6.339 1.00 90.19 128 LEU A O 1
ATOM 957 N N . LEU A 1 129 ? -12.948 -7.975 5.878 1.00 91.00 129 LEU A N 1
ATOM 958 C CA . LEU A 1 129 ? -14.251 -8.645 5.903 1.00 91.00 129 LEU A CA 1
ATOM 959 C C . LEU A 1 129 ? -14.351 -9.713 4.809 1.00 91.00 129 LEU A C 1
ATOM 961 O O . LEU A 1 129 ? -14.747 -10.844 5.093 1.00 91.00 129 LEU A O 1
ATOM 965 N N . ALA A 1 130 ? -13.935 -9.385 3.584 1.00 89.81 130 ALA A N 1
ATOM 966 C CA . ALA A 1 130 ? -13.901 -10.326 2.471 1.00 89.81 130 ALA A CA 1
ATOM 967 C C . ALA A 1 130 ? -12.992 -11.526 2.771 1.00 89.81 130 ALA A C 1
ATOM 969 O O . ALA A 1 130 ? -13.390 -12.664 2.534 1.00 89.81 130 ALA A O 1
ATOM 970 N N . LEU A 1 131 ? -11.814 -11.303 3.361 1.00 89.75 131 LEU A N 1
ATOM 971 C CA . LEU A 1 131 ? -10.889 -12.370 3.741 1.00 89.75 131 LEU A CA 1
ATOM 972 C C . LEU A 1 131 ? -11.514 -13.326 4.768 1.00 89.75 131 LEU A C 1
ATOM 974 O O . LEU A 1 131 ? -11.427 -14.542 4.605 1.00 89.75 131 LEU A O 1
ATOM 978 N N . VAL A 1 132 ? -12.181 -12.802 5.801 1.00 87.25 132 VAL A N 1
ATOM 979 C CA . VAL A 1 132 ? -12.870 -13.629 6.809 1.00 87.25 132 VAL A CA 1
ATOM 980 C C . VAL A 1 132 ? -14.022 -14.414 6.182 1.00 87.25 132 VAL A C 1
ATOM 982 O O . VAL A 1 132 ? -14.192 -15.597 6.476 1.00 87.25 132 VAL A O 1
ATOM 985 N N . MET A 1 133 ? -14.793 -13.771 5.307 1.00 91.00 133 MET A N 1
ATOM 986 C CA . MET A 1 133 ? -15.955 -14.376 4.662 1.00 91.00 133 MET A CA 1
ATOM 987 C C . MET A 1 133 ? -15.564 -15.426 3.616 1.00 91.00 133 MET A C 1
ATOM 989 O O . MET A 1 133 ? -16.236 -16.442 3.507 1.00 91.00 133 MET A O 1
ATOM 993 N N . SER A 1 134 ? -14.438 -15.233 2.923 1.00 87.31 134 SER A N 1
ATOM 994 C CA . SER A 1 134 ? -13.869 -16.195 1.963 1.00 87.31 134 SER A CA 1
ATOM 995 C C . SER A 1 134 ? -13.384 -17.498 2.603 1.00 87.31 134 SER A C 1
ATOM 997 O O . SER A 1 134 ? -13.107 -18.470 1.908 1.00 87.31 134 SER A O 1
ATOM 999 N N . ARG A 1 135 ? -13.241 -17.508 3.934 1.00 73.88 135 ARG A N 1
ATOM 1000 C CA . ARG A 1 135 ? -12.719 -18.634 4.711 1.00 73.88 135 ARG A CA 1
ATOM 1001 C C . ARG A 1 135 ? -13.816 -19.580 5.221 1.00 73.88 135 ARG A C 1
ATOM 1003 O O . ARG A 1 135 ? -13.500 -20.478 6.001 1.00 73.88 135 ARG A O 1
ATOM 1010 N N . ARG A 1 136 ? -15.074 -19.346 4.833 1.00 57.03 136 ARG A N 1
ATOM 1011 C CA . ARG A 1 136 ? -16.233 -20.221 5.069 1.00 57.03 136 ARG A CA 1
ATOM 1012 C C . ARG A 1 136 ? -16.623 -20.929 3.782 1.00 57.03 136 ARG A C 1
ATOM 1014 O O . ARG A 1 136 ? -17.022 -22.104 3.903 1.00 57.03 136 ARG A O 1
#